Protein AF-A0A2L2Z724-F1 (afdb_monomer_lite)

Sequence (56 aa):
MIGGLFIYNLKGDVLVASVFRDDLGRIAVDAFRVNVNHARQQVRSPDTNIARTSFF

Foldseek 3Di:
DDQWDFDADLQLDTPDIDGDDPPDDVVVSVQCSVCPSVNPDDDDDCWDDDPNDIDD

Secondary structure (DSSP, 8-state):
---EEEEE-TT--EEEEEE--TT--HHHHHHHIIIIIT-S-S---SSEEETTEEE-

Structure (mmCIF, N/CA/C/O backbone):
data_AF-A0A2L2Z724-F1
#
_entry.id   AF-A0A2L2Z724-F1
#
loop_
_atom_site.group_PDB
_atom_site.id
_atom_site.type_symbol
_atom_site.label_atom_id
_atom_site.label_alt_id
_atom_site.label_comp_id
_atom_site.label_asym_id
_atom_site.label_entity_id
_atom_site.label_seq_id
_atom_site.pdbx_PDB_ins_code
_atom_site.Cartn_x
_atom_site.Cartn_y
_atom_site.Cartn_z
_atom_site.occupancy
_atom_site.B_iso_or_equiv
_atom_site.auth_seq_id
_atom_site.auth_comp_id
_atom_site.auth_asym_id
_atom_site.auth_atom_id
_atom_site.pdbx_PDB_model_num
ATOM 1 N N . MET A 1 1 ? -6.283 2.854 -15.320 1.00 85.44 1 MET A N 1
ATOM 2 C CA . 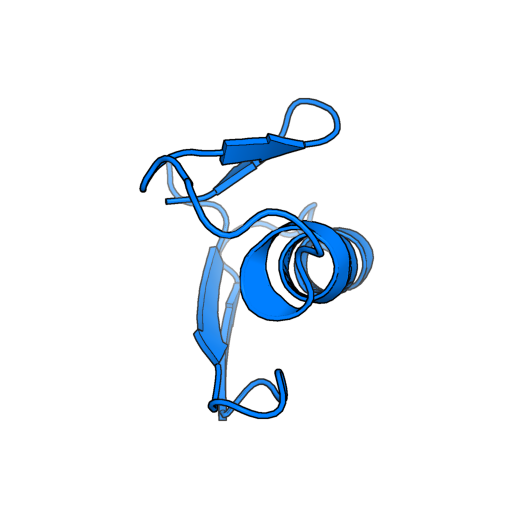MET A 1 1 ? -5.261 1.781 -15.349 1.00 85.44 1 MET A CA 1
ATOM 3 C C . MET A 1 1 ? -4.691 1.633 -13.948 1.00 85.44 1 MET A C 1
ATOM 5 O O . MET A 1 1 ? -4.466 2.657 -13.315 1.00 85.44 1 MET A O 1
ATOM 9 N N . ILE A 1 2 ? -4.505 0.406 -13.460 1.00 89.62 2 ILE A N 1
ATOM 10 C CA . ILE A 1 2 ? -3.966 0.141 -12.114 1.00 89.62 2 ILE A CA 1
ATOM 11 C C . ILE A 1 2 ? -2.441 0.295 -12.154 1.00 89.62 2 ILE A C 1
ATOM 13 O O . ILE A 1 2 ? -1.800 -0.230 -13.059 1.00 89.62 2 ILE A O 1
ATOM 17 N N . GLY A 1 3 ? -1.872 1.041 -11.202 1.00 91.00 3 GLY A N 1
ATOM 18 C CA . GLY A 1 3 ? -0.423 1.266 -11.115 1.00 91.00 3 GLY A CA 1
ATOM 19 C C . GLY A 1 3 ? 0.334 0.145 -10.406 1.00 91.00 3 GLY A C 1
ATOM 20 O O . GLY A 1 3 ? 1.456 -0.175 -10.786 1.00 91.00 3 GLY A O 1
ATOM 21 N N . GLY A 1 4 ? -0.289 -0.487 -9.412 1.00 92.69 4 GLY A N 1
ATOM 22 C CA . GLY A 1 4 ? 0.266 -1.625 -8.690 1.00 92.69 4 GLY A CA 1
ATOM 23 C C . GLY A 1 4 ? -0.758 -2.252 -7.748 1.00 92.69 4 GLY A C 1
ATOM 24 O O . GLY A 1 4 ? -1.797 -1.656 -7.466 1.00 92.69 4 GLY A O 1
ATOM 25 N N . LEU A 1 5 ? -0.454 -3.461 -7.290 1.00 92.88 5 LEU A N 1
ATOM 26 C CA . LEU A 1 5 ? -1.222 -4.232 -6.323 1.00 92.88 5 LEU A CA 1
ATOM 27 C C . LEU A 1 5 ? -0.295 -4.655 -5.183 1.00 92.8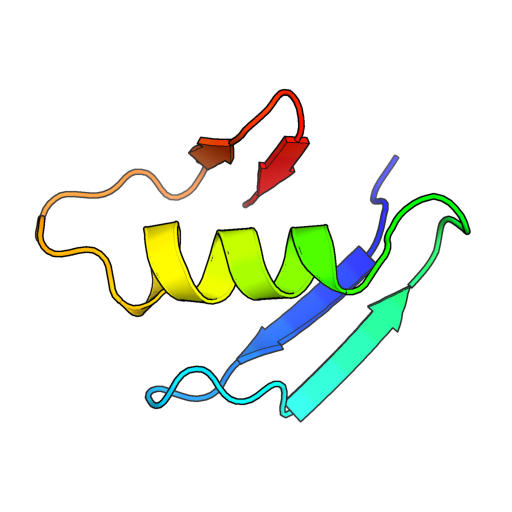8 5 LEU A C 1
ATOM 29 O O . LEU A 1 5 ? 0.753 -5.263 -5.418 1.00 92.88 5 LEU A O 1
ATOM 33 N N . PHE A 1 6 ? -0.713 -4.369 -3.953 1.00 92.81 6 PHE A N 1
ATOM 34 C CA . PHE A 1 6 ? 0.019 -4.737 -2.749 1.00 92.81 6 PHE A CA 1
ATOM 35 C C . PHE A 1 6 ? 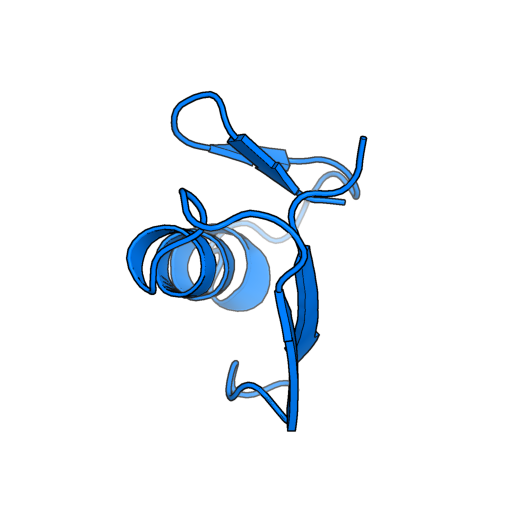-0.903 -5.451 -1.774 1.00 92.81 6 PHE A C 1
ATOM 37 O O . PHE A 1 6 ? -2.015 -4.996 -1.516 1.00 92.81 6 PHE A O 1
ATOM 44 N N . ILE A 1 7 ? -0.425 -6.556 -1.211 1.00 92.88 7 ILE A N 1
ATOM 45 C CA . ILE A 1 7 ? -1.124 -7.273 -0.143 1.00 92.88 7 ILE A CA 1
ATOM 46 C C . ILE A 1 7 ? -0.343 -7.048 1.141 1.00 92.88 7 ILE A C 1
ATOM 48 O O . ILE A 1 7 ? 0.836 -7.396 1.214 1.00 92.88 7 ILE A O 1
ATOM 52 N N . TYR A 1 8 ? -0.999 -6.474 2.146 1.00 92.75 8 TYR A N 1
ATOM 53 C CA . TYR A 1 8 ? -0.400 -6.174 3.442 1.00 92.75 8 TYR A CA 1
ATOM 54 C C . TYR A 1 8 ? -0.876 -7.155 4.511 1.00 92.75 8 TYR A C 1
ATOM 56 O O . TYR A 1 8 ? -2.022 -7.602 4.496 1.00 92.75 8 TYR A O 1
ATOM 64 N N . ASN A 1 9 ? -0.013 -7.436 5.486 1.00 93.31 9 ASN A N 1
ATOM 65 C CA . ASN A 1 9 ? -0.446 -8.032 6.748 1.00 93.31 9 ASN A CA 1
ATOM 66 C C . ASN A 1 9 ? -1.030 -6.959 7.700 1.00 93.31 9 ASN A C 1
ATOM 68 O O . ASN A 1 9 ? -0.951 -5.752 7.447 1.00 93.31 9 ASN A O 1
ATOM 72 N N . LEU A 1 10 ? -1.557 -7.395 8.850 1.00 89.44 10 LEU A N 1
ATOM 73 C CA . LEU A 1 10 ? -2.106 -6.500 9.884 1.00 89.44 10 LEU A CA 1
ATOM 74 C C . LEU A 1 10 ? -1.063 -5.568 10.532 1.00 89.44 10 LEU A C 1
ATOM 76 O O . LEU A 1 10 ? -1.427 -4.555 11.114 1.00 89.44 10 LEU A O 1
ATOM 80 N N . LYS A 1 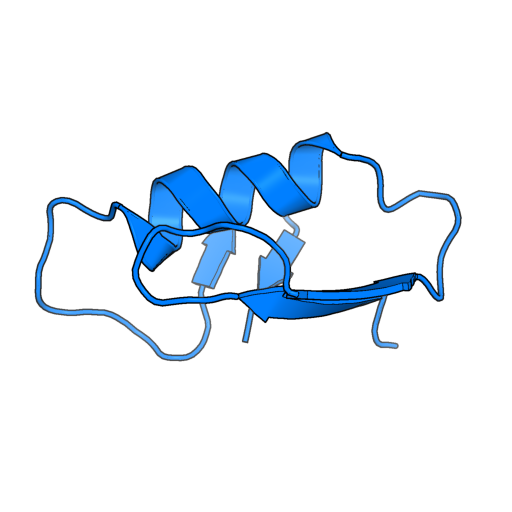11 ? 0.234 -5.881 10.428 1.00 90.81 11 LYS A N 1
ATOM 81 C CA . LYS A 1 11 ? 1.347 -5.035 10.899 1.00 90.81 11 LYS A CA 1
ATOM 82 C C . LYS A 1 11 ? 1.781 -3.992 9.846 1.00 90.81 11 LYS A C 1
ATOM 84 O O . LYS A 1 11 ? 2.592 -3.101 10.116 1.00 90.81 11 LYS A O 1
ATOM 89 N N . GLY A 1 12 ? 1.247 -4.088 8.629 1.00 89.12 12 GLY A N 1
ATOM 90 C CA . GLY A 1 12 ? 1.572 -3.227 7.496 1.00 89.12 12 GLY A CA 1
ATOM 91 C C . GLY A 1 12 ? 2.827 -3.603 6.727 1.00 89.12 12 GLY A C 1
ATOM 92 O O . GLY A 1 12 ? 3.333 -2.773 5.975 1.00 89.12 12 GLY A O 1
ATOM 93 N N . ASP A 1 13 ? 3.317 -4.829 6.878 1.00 91.81 13 ASP A N 1
ATOM 94 C CA . ASP A 1 13 ? 4.364 -5.356 6.009 1.00 91.81 13 ASP A CA 1
ATOM 95 C C . ASP A 1 13 ? 3.745 -5.856 4.699 1.00 91.81 13 ASP A C 1
ATOM 97 O O . ASP A 1 13 ? 2.652 -6.430 4.692 1.00 91.81 13 ASP A O 1
ATOM 101 N N . VAL A 1 14 ? 4.445 -5.627 3.589 1.00 92.00 14 VAL A N 1
ATOM 102 C CA . VAL A 1 14 ? 4.022 -6.051 2.251 1.00 92.00 14 VAL A CA 1
ATOM 103 C C . VAL A 1 14 ? 4.376 -7.522 2.060 1.00 92.00 14 VAL A C 1
ATOM 105 O O . VAL A 1 14 ? 5.547 -7.891 2.112 1.00 92.00 14 VAL A O 1
ATOM 108 N N . LEU A 1 15 ? 3.365 -8.354 1.826 1.00 93.69 15 LEU A N 1
ATOM 109 C CA . LEU A 1 15 ? 3.510 -9.782 1.543 1.00 93.69 15 LEU A CA 1
ATOM 110 C C . LEU A 1 15 ? 3.647 -10.052 0.043 1.00 93.69 15 LEU A C 1
ATOM 112 O O . LEU A 1 15 ? 4.420 -10.911 -0.368 1.00 93.69 15 LEU A O 1
ATOM 116 N N . VAL A 1 16 ? 2.895 -9.310 -0.771 1.00 93.00 16 VAL A N 1
ATOM 117 C CA . VAL A 1 16 ? 2.919 -9.402 -2.235 1.00 93.00 16 VAL A CA 1
ATOM 118 C C . VAL A 1 16 ? 2.990 -7.995 -2.802 1.00 93.00 16 VAL A C 1
ATOM 120 O O . VAL A 1 16 ? 2.254 -7.119 -2.352 1.00 93.00 16 VAL A O 1
ATOM 123 N N . ALA A 1 17 ? 3.853 -7.794 -3.795 1.00 91.56 17 ALA A N 1
ATOM 124 C CA . ALA A 1 17 ? 3.967 -6.555 -4.548 1.00 91.56 17 ALA A CA 1
ATOM 125 C C . ALA A 1 17 ? 3.997 -6.875 -6.043 1.00 91.56 17 ALA A C 1
ATOM 127 O O . ALA A 1 17 ? 4.871 -7.606 -6.508 1.00 91.56 17 ALA A O 1
ATOM 128 N N . SER A 1 18 ? 3.056 -6.313 -6.791 1.00 91.56 18 SER A N 1
ATOM 129 C CA . SER A 1 18 ? 3.071 -6.328 -8.249 1.00 91.56 18 SER A CA 1
ATOM 130 C C . SER A 1 18 ? 2.945 -4.895 -8.736 1.00 91.56 18 SER A C 1
ATOM 132 O O . SER A 1 18 ? 1.956 -4.225 -8.453 1.00 91.56 18 SER A O 1
ATOM 134 N N . VAL A 1 19 ? 3.980 -4.399 -9.406 1.00 91.81 19 VAL A N 1
ATOM 135 C CA . VAL A 1 19 ? 4.039 -3.023 -9.899 1.00 91.81 19 VAL A CA 1
ATOM 136 C C . VAL A 1 19 ? 3.904 -3.061 -11.413 1.00 91.81 19 VAL A C 1
ATOM 138 O O . VAL A 1 19 ? 4.637 -3.782 -12.083 1.00 91.81 19 VAL A O 1
ATOM 141 N N . PHE A 1 20 ? 2.946 -2.302 -11.936 1.00 91.50 20 PHE A N 1
ATOM 142 C CA . PHE A 1 20 ? 2.621 -2.255 -13.363 1.00 91.50 20 PHE A CA 1
ATOM 143 C C . PHE A 1 20 ? 3.037 -0.937 -14.019 1.00 91.50 20 PHE A C 1
ATOM 145 O O . PHE A 1 20 ? 2.991 -0.828 -15.243 1.00 91.50 20 PHE A O 1
ATOM 152 N N . ARG A 1 21 ? 3.413 0.073 -13.224 1.00 88.50 21 ARG A N 1
ATOM 153 C CA . ARG A 1 21 ? 3.939 1.348 -13.715 1.00 88.50 21 ARG A CA 1
ATOM 154 C C . ARG A 1 21 ? 5.235 1.722 -13.011 1.00 88.50 21 ARG A C 1
ATOM 156 O O . ARG A 1 21 ? 5.326 1.640 -11.789 1.00 88.50 21 ARG A O 1
ATOM 163 N N . ASP A 1 22 ? 6.185 2.224 -13.788 1.00 85.81 22 ASP A N 1
ATOM 164 C CA . ASP A 1 22 ? 7.520 2.592 -13.304 1.00 85.81 22 ASP A CA 1
ATOM 165 C C . ASP A 1 22 ? 7.519 3.830 -12.391 1.00 85.81 22 ASP A C 1
ATOM 167 O O . ASP A 1 22 ? 8.450 4.035 -11.616 1.00 85.81 22 ASP A O 1
ATOM 171 N N . ASP A 1 23 ? 6.464 4.651 -12.441 1.00 83.38 23 ASP A N 1
ATOM 172 C CA . ASP A 1 23 ? 6.303 5.830 -11.583 1.00 83.38 23 ASP A CA 1
ATOM 173 C C . ASP A 1 23 ? 5.808 5.495 -10.164 1.00 83.38 23 ASP A C 1
ATOM 175 O O . ASP A 1 23 ? 5.782 6.364 -9.287 1.00 83.38 23 ASP A O 1
ATOM 179 N N . LEU A 1 24 ? 5.461 4.232 -9.899 1.00 84.12 24 LEU A N 1
ATOM 180 C CA . LEU A 1 24 ? 5.012 3.776 -8.590 1.00 84.12 24 LEU A CA 1
ATOM 181 C C . LEU A 1 24 ? 6.202 3.372 -7.705 1.00 84.12 24 LEU A C 1
ATOM 183 O O . LEU A 1 24 ? 6.578 2.206 -7.591 1.00 84.12 24 LEU A O 1
ATOM 187 N N . GLY A 1 25 ? 6.805 4.366 -7.056 1.00 78.44 25 GLY A N 1
ATOM 188 C CA . GLY A 1 25 ? 7.917 4.159 -6.127 1.00 78.44 25 GLY A CA 1
ATOM 189 C C . GLY A 1 25 ? 7.496 3.702 -4.722 1.00 78.44 25 GLY A C 1
ATOM 190 O O . GLY A 1 25 ? 6.320 3.709 -4.353 1.00 78.44 25 GLY A O 1
ATOM 191 N N . ARG A 1 26 ? 8.495 3.402 -3.875 1.00 78.94 26 ARG A N 1
ATOM 192 C CA . ARG A 1 26 ? 8.310 3.073 -2.441 1.00 78.94 26 ARG A CA 1
ATOM 193 C C . ARG A 1 26 ? 7.469 4.100 -1.669 1.00 78.94 26 ARG A C 1
ATOM 195 O O . ARG A 1 26 ? 6.769 3.728 -0.737 1.00 78.94 26 ARG A O 1
ATOM 202 N N . ILE A 1 27 ? 7.476 5.361 -2.102 1.00 82.75 27 ILE A N 1
ATOM 203 C CA . ILE A 1 27 ? 6.700 6.453 -1.497 1.00 82.75 27 ILE A CA 1
ATOM 204 C C . ILE A 1 27 ? 5.194 6.145 -1.499 1.00 82.75 27 ILE A C 1
ATOM 206 O O . ILE A 1 27 ? 4.520 6.425 -0.512 1.00 82.75 27 ILE A O 1
ATOM 210 N N . ALA A 1 28 ? 4.661 5.535 -2.564 1.00 82.88 28 ALA A N 1
ATOM 211 C CA . ALA A 1 28 ? 3.241 5.182 -2.635 1.00 82.88 28 ALA A CA 1
ATOM 212 C C . ALA A 1 28 ? 2.874 4.075 -1.628 1.00 82.88 28 ALA A C 1
ATOM 214 O O . ALA A 1 28 ? 1.832 4.140 -0.977 1.00 82.88 28 ALA A O 1
ATOM 215 N N . VAL A 1 29 ? 3.764 3.092 -1.455 1.00 85.25 29 VAL A N 1
ATOM 216 C CA . VAL A 1 29 ? 3.601 1.982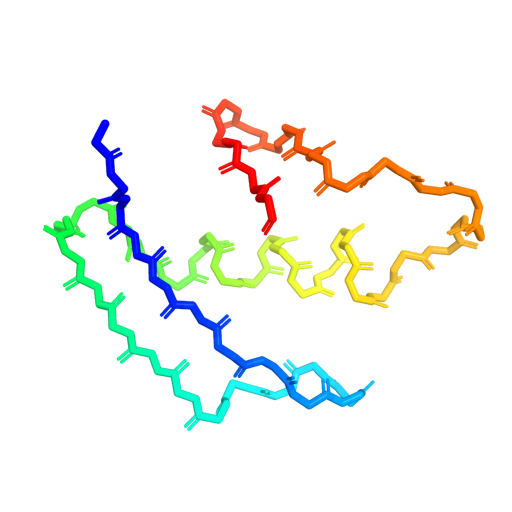 -0.502 1.00 85.25 29 VAL A CA 1
ATOM 217 C C . VAL A 1 29 ? 3.625 2.492 0.939 1.00 85.25 29 VAL A C 1
ATOM 219 O O . VAL A 1 29 ? 2.770 2.112 1.744 1.00 85.25 29 VAL A O 1
ATOM 222 N N . ASP A 1 30 ? 4.571 3.378 1.254 1.00 87.69 30 ASP A N 1
ATOM 223 C CA . ASP A 1 30 ? 4.698 3.977 2.583 1.00 87.69 30 ASP A CA 1
ATOM 224 C C . ASP A 1 30 ? 3.517 4.908 2.890 1.00 87.69 30 ASP A C 1
ATOM 226 O O . ASP A 1 30 ? 2.971 4.875 3.997 1.00 87.69 30 ASP A O 1
ATOM 230 N N . ALA A 1 31 ? 3.058 5.679 1.897 1.00 87.75 31 ALA A N 1
ATOM 231 C CA . ALA A 1 31 ? 1.884 6.534 2.029 1.00 87.75 31 ALA A CA 1
ATOM 232 C C . ALA A 1 31 ? 0.636 5.723 2.403 1.00 87.75 31 ALA A C 1
ATOM 234 O O . ALA A 1 31 ? -0.071 6.106 3.339 1.00 87.75 31 ALA A O 1
ATOM 235 N N . PHE A 1 32 ? 0.397 4.584 1.747 1.00 88.50 32 PHE A N 1
ATOM 236 C CA . PHE A 1 32 ? -0.715 3.700 2.101 1.00 88.50 32 PHE A CA 1
ATOM 237 C C . PHE A 1 32 ? -0.561 3.118 3.512 1.00 88.50 32 PHE A C 1
ATOM 239 O O . PHE A 1 32 ? -1.493 3.169 4.319 1.00 88.50 32 PHE A O 1
ATOM 246 N N . ARG A 1 33 ? 0.629 2.611 3.862 1.00 88.56 33 ARG A N 1
ATOM 247 C CA . ARG A 1 33 ? 0.879 2.009 5.183 1.00 88.56 33 ARG A CA 1
ATOM 248 C C . ARG A 1 33 ? 0.604 2.987 6.328 1.00 88.56 33 ARG A C 1
ATOM 250 O O . ARG A 1 33 ? 0.000 2.589 7.328 1.00 88.56 33 ARG A O 1
ATOM 257 N N . VAL A 1 34 ? 1.059 4.232 6.195 1.00 88.50 34 VAL A N 1
ATOM 258 C CA . VAL A 1 34 ? 0.925 5.262 7.237 1.00 88.50 34 VAL A CA 1
ATOM 259 C C . VAL A 1 34 ? -0.505 5.792 7.318 1.00 88.50 34 VAL A C 1
ATOM 261 O O . VAL A 1 34 ? -1.052 5.893 8.414 1.00 88.50 34 VAL A O 1
ATOM 264 N N . ASN A 1 35 ? -1.120 6.112 6.177 1.00 87.00 35 ASN A N 1
ATOM 265 C CA . ASN A 1 35 ? -2.407 6.812 6.160 1.00 87.00 35 ASN A CA 1
ATOM 266 C C . ASN A 1 35 ? -3.617 5.878 6.217 1.00 87.00 35 ASN A C 1
ATOM 268 O O . ASN A 1 35 ? -4.668 6.307 6.680 1.00 87.00 35 ASN A O 1
ATOM 272 N N . VAL A 1 36 ? -3.486 4.626 5.764 1.00 86.31 36 VAL A N 1
ATOM 273 C CA . VAL A 1 36 ? -4.600 3.667 5.726 1.00 86.31 36 VAL A CA 1
ATOM 274 C C . VAL A 1 36 ? -4.437 2.597 6.792 1.00 86.31 36 VAL A C 1
ATOM 276 O O . VAL A 1 36 ? -5.337 2.438 7.610 1.00 86.31 36 VAL A O 1
ATOM 279 N N . ASN A 1 37 ? -3.303 1.891 6.848 1.00 87.00 37 ASN A N 1
ATOM 280 C CA . ASN A 1 37 ? -3.146 0.779 7.795 1.00 87.00 37 ASN A CA 1
ATOM 281 C C . ASN A 1 37 ? -2.972 1.280 9.244 1.00 87.00 37 ASN A C 1
ATOM 283 O O . ASN A 1 37 ? -3.679 0.845 10.150 1.00 87.00 37 ASN A O 1
ATOM 287 N N . HIS A 1 38 ? -2.120 2.292 9.442 1.00 89.25 38 HIS A N 1
ATOM 288 C CA . HIS A 1 38 ? -1.864 2.919 10.749 1.00 89.25 38 HIS A CA 1
ATOM 289 C C . HIS A 1 38 ? -2.693 4.190 10.994 1.00 89.25 38 HIS A C 1
ATOM 291 O O . HIS A 1 38 ? -2.322 5.037 11.812 1.00 89.25 38 HIS A O 1
ATOM 297 N N . ALA A 1 39 ? -3.820 4.334 10.293 1.00 87.31 39 ALA A N 1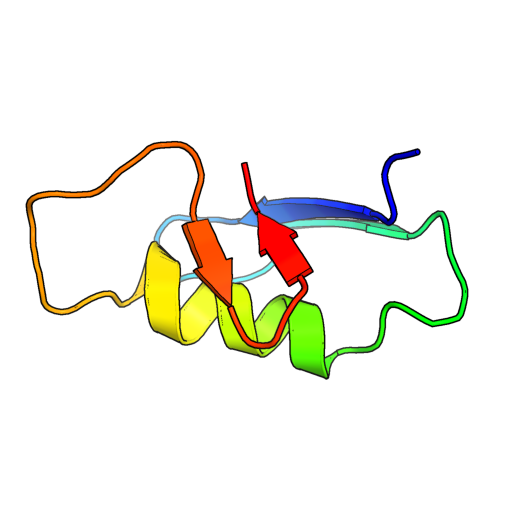
ATOM 298 C CA . ALA A 1 39 ? -4.718 5.462 10.482 1.00 87.31 39 ALA A CA 1
ATOM 299 C C . ALA A 1 39 ? -5.174 5.555 11.947 1.00 87.31 39 ALA A C 1
ATOM 301 O O . ALA A 1 39 ? -5.640 4.576 12.531 1.00 87.31 39 ALA A O 1
ATOM 302 N N . ARG A 1 40 ? -5.086 6.751 12.540 1.00 84.12 40 ARG A N 1
ATOM 303 C CA . ARG A 1 40 ? -5.570 6.993 13.913 1.00 84.12 40 ARG A CA 1
ATOM 304 C C . ARG A 1 40 ? -7.100 7.064 14.003 1.00 84.12 40 ARG A C 1
ATOM 306 O O . ARG A 1 40 ? -7.649 6.886 15.085 1.00 84.12 40 ARG A O 1
ATOM 313 N N . GLN A 1 41 ? -7.782 7.341 12.890 1.00 81.69 41 GLN A N 1
ATOM 314 C CA . GLN A 1 41 ? -9.244 7.386 12.813 1.00 81.69 41 GLN A CA 1
ATOM 315 C C . GLN A 1 41 ? -9.825 6.012 12.457 1.00 81.69 41 GLN A C 1
ATOM 317 O O . GLN A 1 41 ? -9.310 5.312 11.587 1.00 81.69 41 GLN A O 1
ATOM 322 N N . GLN A 1 42 ? -10.912 5.628 13.136 1.00 72.31 42 GLN A N 1
ATOM 323 C CA . GLN A 1 42 ? -11.527 4.306 12.974 1.00 72.31 42 GLN A CA 1
ATOM 324 C C . GLN A 1 42 ? -12.493 4.224 11.784 1.00 72.31 42 GLN A C 1
ATOM 326 O O . GLN A 1 42 ? -12.519 3.196 11.110 1.00 72.31 42 GLN A O 1
ATOM 331 N N . VAL A 1 43 ? -13.244 5.294 11.497 1.00 70.12 43 VAL A N 1
ATOM 332 C CA . VAL A 1 43 ? -14.146 5.361 10.336 1.00 70.12 43 VAL A CA 1
ATOM 333 C C . VAL A 1 43 ? -13.326 5.691 9.093 1.00 70.12 43 VAL A C 1
ATOM 335 O O . VAL A 1 43 ? -12.621 6.698 9.068 1.00 70.12 43 VAL A O 1
ATOM 338 N N . ARG A 1 44 ? -13.401 4.828 8.078 1.00 82.06 44 ARG A N 1
ATOM 339 C CA . ARG A 1 44 ? -12.612 4.918 6.845 1.00 82.06 44 ARG A CA 1
ATOM 340 C C . ARG A 1 44 ? -13.484 4.639 5.625 1.00 82.06 44 ARG A C 1
ATOM 342 O O . ARG A 1 44 ? -14.518 3.983 5.729 1.00 82.06 44 ARG A O 1
ATOM 349 N N . SER A 1 45 ? -13.038 5.150 4.484 1.00 89.19 45 SER A N 1
ATOM 350 C CA . SER A 1 45 ? -13.584 4.825 3.169 1.00 89.19 45 SER A CA 1
ATOM 351 C C . SER A 1 45 ? -12.741 3.712 2.537 1.00 89.19 45 SER A C 1
ATOM 353 O O . SER A 1 45 ? -11.524 3.713 2.737 1.00 89.19 45 SER A O 1
ATOM 355 N N . PRO A 1 46 ? -13.352 2.773 1.791 1.00 89.06 46 PRO A N 1
ATOM 356 C CA . PRO A 1 46 ? -12.605 1.776 1.029 1.00 89.06 46 PRO A CA 1
ATOM 357 C C . PRO A 1 46 ? -11.720 2.420 -0.049 1.00 89.06 46 PRO A C 1
ATOM 359 O O . PRO A 1 46 ? -10.633 1.924 -0.290 1.00 89.06 46 PRO A O 1
ATOM 362 N N . ASP A 1 47 ? -12.126 3.561 -0.620 1.00 91.38 47 ASP A N 1
ATOM 363 C CA . ASP A 1 47 ? -11.267 4.372 -1.495 1.00 91.38 47 ASP A CA 1
ATOM 364 C C . ASP A 1 47 ? -10.698 5.580 -0.735 1.00 91.38 47 ASP A C 1
ATOM 366 O O . ASP A 1 47 ? -11.437 6.299 -0.051 1.00 91.38 47 ASP A O 1
ATOM 370 N N . THR A 1 48 ? -9.386 5.799 -0.838 1.00 90.81 48 THR A N 1
ATOM 371 C CA . THR A 1 48 ? -8.671 6.925 -0.222 1.00 90.81 48 THR A CA 1
ATOM 372 C C . THR A 1 48 ? -7.741 7.591 -1.233 1.00 90.81 48 THR A C 1
ATOM 374 O O . THR A 1 48 ? -6.862 6.949 -1.805 1.00 90.81 48 THR A O 1
ATOM 377 N N . ASN A 1 49 ? -7.863 8.911 -1.396 1.00 90.56 49 ASN A N 1
ATOM 378 C CA . ASN A 1 49 ? -6.927 9.698 -2.197 1.00 90.56 49 ASN A CA 1
ATOM 379 C C . ASN A 1 49 ? -5.835 10.327 -1.319 1.00 90.56 49 ASN A C 1
ATOM 381 O O . ASN A 1 49 ? -6.131 11.069 -0.382 1.00 90.56 49 ASN A O 1
ATOM 385 N N . ILE A 1 50 ? -4.569 10.059 -1.642 1.00 89.25 50 ILE A N 1
ATOM 386 C CA . ILE A 1 50 ? -3.396 10.623 -0.966 1.00 89.25 50 ILE A CA 1
ATOM 387 C C . ILE A 1 50 ? -2.467 11.193 -2.033 1.00 89.25 50 ILE A C 1
ATOM 389 O O . ILE A 1 50 ? -2.024 10.477 -2.927 1.00 89.25 50 ILE A O 1
ATOM 393 N N . ALA A 1 51 ? -2.155 12.488 -1.943 1.00 86.38 51 ALA A N 1
ATOM 394 C CA . ALA A 1 51 ? -1.218 13.163 -2.847 1.00 86.38 51 ALA A CA 1
ATOM 395 C C . ALA A 1 51 ? -1.494 12.893 -4.345 1.00 86.38 51 ALA A C 1
ATOM 397 O O . ALA A 1 51 ? -0.572 12.644 -5.119 1.00 86.38 51 ALA A O 1
ATOM 398 N N . ARG A 1 52 ? -2.772 12.951 -4.757 1.00 86.94 52 ARG A N 1
ATOM 399 C CA . ARG A 1 52 ? -3.248 12.688 -6.134 1.00 86.94 52 ARG A CA 1
ATOM 400 C C . ARG A 1 52 ? -3.140 11.227 -6.592 1.00 86.94 52 ARG A C 1
ATOM 402 O O . ARG A 1 52 ? -3.411 10.944 -7.755 1.00 86.94 52 ARG A O 1
ATOM 409 N N . THR A 1 53 ? -2.809 10.307 -5.691 1.00 86.75 53 THR A N 1
ATOM 410 C CA . THR A 1 53 ? -2.869 8.858 -5.916 1.00 86.75 53 THR A CA 1
ATOM 411 C C . THR A 1 53 ? -4.089 8.296 -5.197 1.00 86.75 53 THR A C 1
ATOM 413 O O . THR A 1 53 ? -4.261 8.540 -4.005 1.00 86.75 53 THR A O 1
ATOM 416 N N . SER A 1 54 ? -4.940 7.559 -5.907 1.00 89.75 54 SER A N 1
ATOM 417 C CA . SER A 1 54 ? -6.065 6.841 -5.296 1.00 89.75 54 SER A CA 1
ATOM 418 C C . SER A 1 54 ? -5.656 5.421 -4.923 1.00 89.75 54 SER A C 1
ATOM 420 O O . SER A 1 54 ? -5.003 4.733 -5.711 1.00 89.75 54 SER A O 1
ATOM 422 N N . PHE A 1 55 ? -6.064 5.001 -3.732 1.00 89.12 55 PHE A N 1
ATOM 423 C CA . PHE A 1 55 ? -5.895 3.661 -3.185 1.00 89.12 55 PHE A CA 1
ATOM 424 C C . PHE A 1 55 ? -7.277 3.079 -2.899 1.00 89.12 55 PHE A C 1
ATOM 426 O O . PHE A 1 55 ? -8.113 3.796 -2.353 1.00 89.12 55 PHE A O 1
ATOM 433 N N . PHE A 1 56 ? -7.488 1.811 -3.244 1.00 87.25 56 PHE A N 1
ATOM 434 C CA . PHE A 1 56 ? -8.748 1.086 -3.072 1.00 87.25 56 PHE A CA 1
ATOM 435 C C . PHE A 1 56 ? -8.530 -0.241 -2.337 1.00 87.25 56 PHE A C 1
ATOM 437 O O . PHE A 1 56 ? -7.357 -0.687 -2.279 1.00 87.25 56 PHE A O 1
#

InterPro domains:
  IPR011012 Longin-like domain superfamily [SSF64356] (1-51)

Organism: Parasteatoda tepidariorum (NCBI:txid114398)

pLDDT: mean 87.76, std 4.8, range [70.12, 93.69]

Radius of gyration: 11.1 Å; chains: 1; bounding box: 22×23×29 Å